Protein AF-A0A5D4RY87-F1 (afdb_monomer_lite)

pLDDT: mean 76.07, std 22.68, range [31.14, 98.06]

Structure (mmCIF, N/CA/C/O backbone):
data_AF-A0A5D4RY87-F1
#
_entry.id   AF-A0A5D4RY87-F1
#
loop_
_atom_site.group_PDB
_atom_site.id
_atom_site.type_symbol
_atom_site.label_atom_id
_atom_site.label_alt_id
_atom_site.label_comp_id
_atom_site.label_asym_id
_atom_site.label_entity_id
_atom_site.label_seq_id
_atom_site.pdbx_PDB_ins_code
_atom_site.Cartn_x
_atom_site.Cartn_y
_atom_site.Cartn_z
_atom_site.occupancy
_atom_site.B_iso_or_equiv
_atom_site.auth_seq_id
_atom_site.auth_comp_id
_atom_site.auth_asym_id
_atom_site.auth_atom_id
_atom_site.pdbx_PDB_model_num
ATOM 1 N N . MET A 1 1 ? 21.557 14.639 -41.610 1.00 42.88 1 MET A N 1
ATOM 2 C CA . MET A 1 1 ? 21.566 13.996 -40.278 1.00 42.88 1 MET A CA 1
ATOM 3 C C . MET A 1 1 ? 21.559 12.493 -40.502 1.00 42.88 1 MET A C 1
ATOM 5 O O . MET A 1 1 ? 20.648 12.017 -41.164 1.00 42.88 1 MET A O 1
ATOM 9 N N . ASN A 1 2 ? 22.589 11.771 -40.052 1.00 43.50 2 ASN A N 1
ATOM 10 C CA . ASN A 1 2 ? 22.616 10.307 -40.133 1.00 43.50 2 ASN A CA 1
ATOM 11 C C . ASN A 1 2 ? 21.749 9.744 -39.005 1.00 43.50 2 ASN A C 1
ATOM 13 O O . ASN A 1 2 ? 22.125 9.839 -37.840 1.00 43.50 2 ASN A O 1
ATOM 17 N N . TYR A 1 3 ? 20.592 9.183 -39.349 1.00 47.03 3 TYR A N 1
ATOM 18 C CA . TYR A 1 3 ? 19.799 8.395 -38.414 1.00 47.03 3 TYR A CA 1
ATOM 19 C C . TYR A 1 3 ? 20.332 6.963 -38.448 1.00 47.03 3 TYR A C 1
ATOM 21 O O . TYR A 1 3 ? 20.157 6.254 -39.436 1.00 47.03 3 TYR A O 1
ATOM 29 N N . SER A 1 4 ? 21.029 6.549 -37.391 1.00 59.84 4 SER A N 1
ATOM 30 C CA . SER A 1 4 ? 21.373 5.143 -37.192 1.00 59.84 4 SER A CA 1
ATOM 31 C C . SER A 1 4 ? 20.104 4.382 -36.817 1.00 59.84 4 SER A C 1
ATOM 33 O O . SER A 1 4 ? 19.434 4.748 -35.849 1.00 59.84 4 SER A O 1
ATOM 35 N N 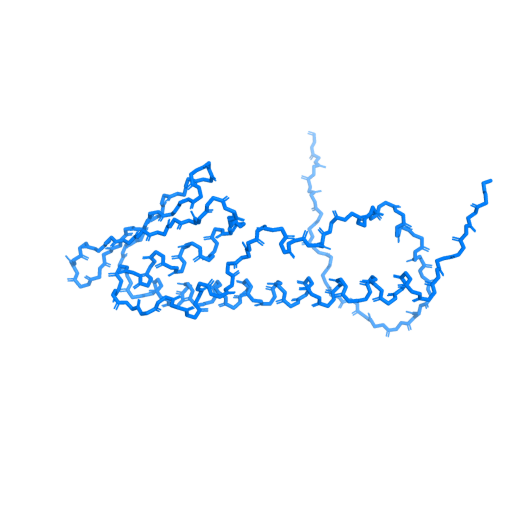. LEU A 1 5 ? 19.777 3.337 -37.576 1.00 63.34 5 LEU A N 1
ATOM 36 C CA . LEU A 1 5 ? 18.703 2.415 -37.218 1.00 63.34 5 LEU A CA 1
ATOM 37 C C . LEU A 1 5 ? 18.997 1.790 -35.841 1.00 63.34 5 LEU A C 1
ATOM 39 O O . LEU A 1 5 ? 20.148 1.409 -35.602 1.00 63.34 5 LEU A O 1
ATOM 43 N N . PRO A 1 6 ? 18.001 1.688 -34.941 1.00 69.62 6 PRO A N 1
ATOM 44 C CA . PRO A 1 6 ? 18.190 1.051 -33.644 1.00 69.62 6 PRO A CA 1
ATOM 45 C C . PRO A 1 6 ? 18.658 -0.395 -33.814 1.00 69.62 6 PRO A C 1
ATOM 47 O O . PRO A 1 6 ? 18.221 -1.109 -34.721 1.00 69.62 6 PRO A O 1
ATOM 50 N N . SER A 1 7 ? 19.549 -0.840 -32.936 1.00 76.62 7 SER A N 1
ATOM 51 C CA . SER A 1 7 ? 20.029 -2.216 -32.946 1.00 76.62 7 SER A CA 1
ATOM 52 C C . SER A 1 7 ? 18.958 -3.174 -32.415 1.00 76.62 7 SER A C 1
ATOM 54 O O . SER A 1 7 ? 18.061 -2.792 -31.662 1.00 76.62 7 SER A O 1
ATOM 56 N N . LYS A 1 8 ? 19.073 -4.467 -32.741 1.00 78.12 8 LYS A N 1
ATOM 57 C CA . LYS A 1 8 ? 18.227 -5.520 -32.146 1.00 78.12 8 LYS A CA 1
ATOM 58 C C . LYS A 1 8 ? 18.249 -5.481 -30.608 1.00 78.12 8 LYS A C 1
ATOM 60 O O . LYS A 1 8 ? 17.229 -5.751 -29.980 1.00 78.12 8 LYS A O 1
ATOM 65 N N . LEU A 1 9 ? 19.394 -5.125 -30.021 1.00 74.75 9 LEU A N 1
ATOM 66 C CA . LEU A 1 9 ? 19.567 -4.993 -28.576 1.00 74.75 9 LEU A CA 1
ATOM 67 C C . LEU A 1 9 ? 18.749 -3.822 -28.008 1.00 74.75 9 LEU A C 1
ATOM 69 O O . LEU A 1 9 ? 18.149 -3.955 -26.941 1.00 74.75 9 LEU A O 1
ATOM 73 N N . ASP A 1 10 ? 18.660 -2.710 -28.741 1.00 71.00 10 ASP A N 1
ATOM 74 C CA . ASP A 1 10 ? 17.841 -1.557 -28.349 1.00 71.00 10 ASP A CA 1
ATOM 75 C C . ASP A 1 10 ? 16.352 -1.920 -28.336 1.00 71.00 10 ASP A C 1
ATOM 77 O O . ASP A 1 10 ? 15.641 -1.595 -27.385 1.00 71.00 10 ASP A O 1
ATOM 81 N N . TYR A 1 11 ? 15.887 -2.671 -29.341 1.00 73.25 11 TYR A N 1
ATOM 82 C CA . TYR A 1 11 ? 14.507 -3.165 -29.386 1.00 73.25 11 TYR A CA 1
ATOM 83 C C . TYR A 1 11 ? 14.187 -4.127 -28.235 1.00 73.25 11 TYR A C 1
ATOM 85 O O . TYR A 1 11 ? 13.136 -3.997 -27.611 1.00 73.25 11 TYR A O 1
ATOM 93 N N . GLN A 1 12 ? 15.088 -5.062 -27.918 1.00 74.12 12 GLN A N 1
ATOM 94 C CA . GLN A 1 12 ? 14.905 -5.993 -26.796 1.00 74.12 12 GLN A CA 1
ATOM 95 C C . GLN A 1 12 ? 14.847 -5.255 -25.454 1.00 74.12 12 GLN A C 1
ATOM 97 O O . GLN A 1 12 ? 13.945 -5.491 -24.654 1.00 74.12 12 GLN A O 1
ATOM 102 N N . THR A 1 13 ? 15.745 -4.291 -25.246 1.00 72.12 13 THR A N 1
ATOM 103 C CA . THR A 1 13 ? 15.774 -3.464 -24.031 1.00 72.12 13 THR A CA 1
ATOM 104 C C . THR A 1 13 ? 14.498 -2.631 -23.888 1.00 72.12 13 THR A C 1
ATOM 106 O O . THR A 1 13 ? 13.928 -2.529 -22.797 1.00 72.12 13 THR A O 1
ATOM 109 N N . ALA A 1 14 ? 14.010 -2.055 -24.990 1.00 71.44 14 ALA A N 1
ATOM 110 C CA . ALA A 1 14 ? 12.747 -1.328 -25.007 1.00 71.44 14 ALA A CA 1
ATOM 111 C C . ALA A 1 14 ? 11.563 -2.249 -24.668 1.00 71.44 14 ALA A C 1
ATOM 113 O O . ALA A 1 14 ? 10.721 -1.884 -23.849 1.00 71.44 14 ALA A O 1
ATOM 114 N N . GLN A 1 15 ? 11.528 -3.461 -25.227 1.00 75.81 15 GLN A N 1
ATOM 115 C CA . GLN A 1 15 ? 10.465 -4.432 -24.967 1.00 75.81 15 GLN A CA 1
ATOM 116 C C . GLN A 1 15 ? 10.437 -4.890 -23.502 1.00 75.81 15 GLN A C 1
ATOM 118 O O . GLN A 1 15 ? 9.372 -4.903 -22.887 1.00 75.81 15 GLN A O 1
ATOM 123 N N . GLU A 1 16 ? 11.592 -5.203 -22.909 1.00 77.31 16 GLU A N 1
ATOM 124 C CA . GLU A 1 16 ? 11.685 -5.535 -21.480 1.00 77.31 16 GLU A CA 1
ATOM 125 C C . GLU A 1 16 ? 11.231 -4.373 -20.589 1.00 77.31 16 GLU A C 1
ATOM 127 O O . GLU A 1 16 ? 10.596 -4.578 -19.553 1.00 77.31 16 GLU A O 1
ATOM 132 N N . THR A 1 17 ? 11.543 -3.141 -20.993 1.00 73.06 17 THR A N 1
ATOM 133 C CA . THR A 1 17 ? 11.138 -1.933 -20.266 1.00 73.06 17 THR A CA 1
ATOM 134 C C . THR A 1 17 ? 9.622 -1.759 -20.287 1.00 73.06 17 THR A C 1
ATOM 136 O O . THR A 1 17 ? 9.026 -1.520 -19.237 1.00 73.06 17 THR A O 1
ATOM 139 N N . ILE A 1 18 ? 8.994 -1.939 -21.453 1.00 76.56 18 ILE A N 1
ATOM 140 C CA . ILE A 1 18 ? 7.534 -1.882 -21.607 1.00 76.56 18 ILE A CA 1
ATOM 141 C C . ILE A 1 18 ? 6.866 -2.943 -20.729 1.00 76.56 18 ILE A C 1
ATOM 143 O O . ILE A 1 18 ? 6.003 -2.607 -19.925 1.00 76.56 18 ILE A O 1
ATOM 147 N N . GLN A 1 19 ? 7.319 -4.198 -20.794 1.00 82.12 19 GLN A N 1
ATOM 148 C CA . GLN A 1 19 ? 6.734 -5.285 -19.999 1.00 82.12 19 GLN A CA 1
ATOM 149 C C . GLN A 1 19 ? 6.809 -5.020 -18.491 1.00 82.12 19 GLN A C 1
ATOM 151 O O . GLN A 1 19 ? 5.871 -5.310 -17.747 1.00 82.12 19 GLN A O 1
ATOM 156 N N . LYS A 1 20 ? 7.924 -4.459 -18.016 1.00 79.69 20 LYS A N 1
ATOM 157 C CA . LYS A 1 20 ? 8.083 -4.097 -16.603 1.00 79.69 20 LYS A CA 1
ATOM 158 C C . LYS A 1 20 ? 7.171 -2.943 -16.201 1.00 79.69 20 LYS A C 1
ATOM 160 O O . LYS A 1 20 ? 6.603 -2.986 -15.112 1.00 79.69 20 LYS A O 1
ATOM 165 N N . PHE A 1 21 ? 7.005 -1.952 -17.074 1.00 79.62 21 PHE A N 1
ATOM 166 C CA . PHE A 1 21 ? 6.077 -0.847 -16.859 1.00 79.62 21 PHE A CA 1
ATOM 167 C C . PHE A 1 21 ? 4.621 -1.335 -16.793 1.00 79.62 21 PHE A C 1
ATOM 169 O O . PHE A 1 21 ? 3.937 -1.066 -15.811 1.00 79.62 21 PHE A O 1
ATOM 176 N N . GLU A 1 22 ? 4.177 -2.135 -17.765 1.00 81.12 22 GLU A N 1
ATOM 177 C CA . GLU A 1 22 ? 2.824 -2.714 -17.794 1.00 81.12 22 GLU A CA 1
ATOM 178 C C . GLU A 1 22 ? 2.547 -3.577 -16.558 1.00 81.12 22 GLU A C 1
ATOM 180 O O . GLU A 1 22 ? 1.490 -3.477 -15.926 1.00 81.12 22 GLU A O 1
ATOM 185 N N . LYS A 1 23 ? 3.527 -4.398 -16.156 1.00 87.50 23 LYS A N 1
ATOM 186 C CA . LYS A 1 23 ? 3.440 -5.169 -14.915 1.00 87.50 23 LYS A CA 1
ATOM 187 C C . LYS A 1 23 ? 3.248 -4.245 -13.716 1.00 87.50 23 LYS A C 1
ATOM 189 O O . LYS A 1 23 ? 2.365 -4.497 -12.897 1.00 87.50 23 LYS A O 1
ATOM 194 N N . ARG A 1 24 ? 4.030 -3.168 -13.623 1.00 83.81 24 ARG A N 1
ATOM 195 C CA . ARG A 1 24 ? 3.937 -2.211 -12.518 1.00 83.81 24 ARG A CA 1
ATOM 196 C C . ARG A 1 24 ? 2.575 -1.523 -12.471 1.00 83.81 24 ARG A C 1
ATOM 198 O O . ARG A 1 24 ? 1.985 -1.428 -11.398 1.00 83.81 24 ARG A O 1
ATOM 205 N N . GLU A 1 25 ? 2.033 -1.102 -13.609 1.00 85.00 25 GLU A N 1
ATOM 206 C CA . GLU A 1 25 ? 0.682 -0.531 -13.666 1.00 85.00 25 GLU A CA 1
ATOM 207 C C . GLU A 1 25 ? -0.380 -1.523 -13.178 1.00 85.00 25 GLU A C 1
ATOM 209 O O . GLU A 1 25 ? -1.265 -1.160 -12.395 1.00 85.00 25 GLU A O 1
ATOM 214 N N . SER A 1 26 ? -0.263 -2.794 -13.572 1.00 88.25 26 SER A N 1
ATOM 215 C CA . SER A 1 26 ? -1.149 -3.858 -13.096 1.00 88.25 26 SER A CA 1
ATOM 216 C C . SER A 1 26 ? -1.053 -4.058 -11.578 1.00 88.25 26 SER A C 1
ATOM 218 O O . SER A 1 26 ? -2.080 -4.196 -10.907 1.00 88.25 26 SER A O 1
ATOM 220 N N . GLU A 1 27 ? 0.153 -4.023 -11.005 1.00 89.88 27 GLU A N 1
ATOM 221 C CA . GLU A 1 27 ? 0.365 -4.104 -9.553 1.00 89.88 27 GLU A CA 1
ATOM 222 C C . GLU A 1 27 ? -0.296 -2.931 -8.817 1.00 89.88 27 GLU A C 1
ATOM 224 O O . GLU A 1 27 ? -1.029 -3.137 -7.848 1.00 89.88 27 GLU A O 1
ATOM 229 N N . ILE A 1 28 ? -0.112 -1.700 -9.300 1.00 88.56 28 ILE A N 1
ATOM 230 C CA . ILE A 1 28 ? -0.734 -0.507 -8.707 1.00 88.56 28 ILE A CA 1
ATOM 231 C C . ILE A 1 28 ? -2.261 -0.571 -8.804 1.00 88.56 28 ILE A C 1
ATOM 233 O O . ILE A 1 28 ? -2.965 -0.233 -7.847 1.00 88.56 28 ILE A O 1
ATOM 237 N N . LYS A 1 29 ? -2.802 -1.048 -9.929 1.00 92.19 29 LYS A N 1
ATOM 238 C CA . LYS A 1 29 ? -4.245 -1.266 -10.093 1.00 92.19 29 LYS A CA 1
ATOM 239 C C . LYS A 1 29 ? -4.769 -2.303 -9.100 1.00 92.19 29 LYS A C 1
ATOM 241 O O . LYS A 1 29 ? -5.793 -2.075 -8.455 1.00 92.19 29 LYS A O 1
ATOM 246 N N . HIS A 1 30 ? -4.054 -3.412 -8.930 1.00 92.69 30 HIS A N 1
ATOM 247 C CA . HIS A 1 30 ? -4.394 -4.437 -7.948 1.00 92.69 30 HIS A CA 1
ATOM 248 C C . HIS A 1 30 ? -4.382 -3.884 -6.512 1.00 92.69 30 HIS A C 1
ATOM 250 O O . HIS A 1 30 ? -5.337 -4.093 -5.762 1.00 92.69 30 HIS A O 1
ATOM 256 N N . LEU A 1 31 ? -3.364 -3.103 -6.146 1.00 93.69 31 LEU A N 1
ATOM 257 C CA . LEU A 1 31 ? -3.267 -2.467 -4.830 1.00 93.69 31 LEU A CA 1
ATOM 258 C C . LEU A 1 31 ? -4.383 -1.446 -4.577 1.00 93.69 31 LEU A C 1
ATOM 260 O O . LEU A 1 31 ? -4.903 -1.378 -3.465 1.00 93.69 31 LEU A O 1
ATOM 264 N N . ASN A 1 32 ? -4.802 -0.693 -5.596 1.00 93.19 32 ASN A N 1
ATOM 265 C CA . ASN A 1 32 ? -5.969 0.188 -5.495 1.00 93.19 32 ASN A CA 1
ATOM 266 C C . ASN A 1 32 ? -7.263 -0.595 -5.240 1.00 93.19 32 ASN A C 1
ATOM 268 O O . ASN A 1 32 ? -8.085 -0.163 -4.432 1.00 93.19 32 ASN A O 1
ATOM 272 N N . ASN A 1 33 ? -7.433 -1.762 -5.866 1.00 95.12 33 ASN A N 1
ATOM 273 C CA . ASN A 1 33 ? -8.585 -2.627 -5.604 1.00 95.12 33 ASN A CA 1
ATOM 274 C C . ASN A 1 33 ? -8.568 -3.169 -4.167 1.00 95.12 33 ASN A C 1
ATOM 276 O O . ASN A 1 33 ? -9.599 -3.135 -3.492 1.00 95.12 33 ASN A O 1
ATOM 280 N N . ILE A 1 34 ? -7.402 -3.608 -3.675 1.00 94.31 34 ILE A N 1
ATOM 281 C CA . ILE A 1 34 ? -7.225 -4.011 -2.271 1.00 94.31 34 ILE A CA 1
ATOM 282 C C . ILE A 1 34 ? -7.594 -2.853 -1.344 1.00 94.31 34 ILE A C 1
ATOM 284 O O . ILE A 1 34 ? -8.387 -3.037 -0.423 1.00 94.31 34 ILE A O 1
ATOM 288 N N . LEU A 1 35 ? -7.055 -1.656 -1.597 1.00 95.00 35 LEU A N 1
ATOM 289 C CA . LEU A 1 35 ? -7.339 -0.468 -0.799 1.00 95.00 35 LEU A CA 1
ATOM 290 C C . LEU A 1 35 ? -8.841 -0.177 -0.763 1.00 95.00 35 LEU A C 1
ATOM 292 O O . LEU A 1 35 ? -9.406 -0.026 0.315 1.00 95.00 35 LEU A O 1
ATOM 296 N N . GLY A 1 36 ? -9.493 -0.150 -1.925 1.00 94.31 36 GLY A N 1
ATOM 297 C CA . GLY A 1 36 ? -10.933 0.068 -2.025 1.00 94.31 36 GLY A CA 1
ATOM 298 C C . GLY A 1 36 ? -11.734 -0.975 -1.249 1.00 94.31 36 GLY A C 1
ATOM 299 O O . GLY A 1 36 ? -12.693 -0.624 -0.569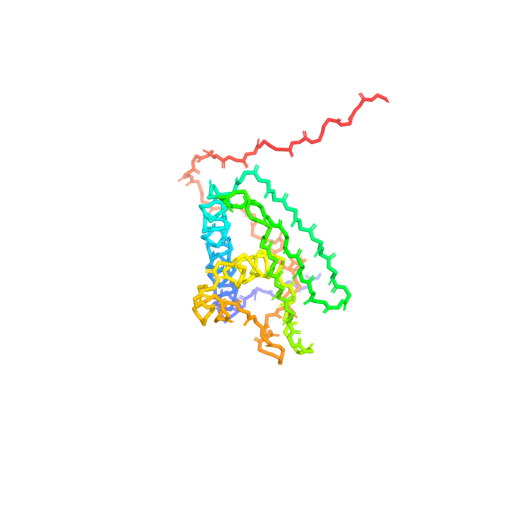 1.00 94.31 36 GLY A O 1
ATOM 300 N N . SER A 1 37 ? -11.324 -2.245 -1.292 1.00 95.56 37 SER A N 1
ATOM 301 C CA . SER A 1 37 ? -11.966 -3.309 -0.516 1.00 95.56 37 SER A CA 1
ATOM 302 C C . SER A 1 37 ? -11.789 -3.124 0.991 1.00 95.56 37 SER A C 1
ATOM 304 O O . SER A 1 37 ? -12.752 -3.298 1.731 1.00 95.56 37 SER A O 1
ATOM 306 N N . LEU A 1 38 ? -10.589 -2.757 1.452 1.00 94.12 38 LEU A N 1
ATOM 307 C CA . LEU A 1 38 ? -10.320 -2.516 2.872 1.00 94.12 38 LEU A CA 1
ATOM 308 C C . LEU A 1 38 ? -11.107 -1.313 3.395 1.00 94.12 38 LEU A C 1
ATOM 310 O O . LEU A 1 38 ? -11.639 -1.359 4.494 1.00 94.12 38 LEU A O 1
ATOM 314 N N . LEU A 1 39 ? -11.222 -0.242 2.608 1.00 95.88 39 LEU A N 1
ATOM 315 C CA . LEU A 1 39 ? -11.916 0.972 3.042 1.00 95.88 39 LEU A CA 1
ATOM 316 C C . LEU A 1 39 ? -13.429 0.777 3.223 1.00 95.88 39 LEU A C 1
ATOM 318 O O . LEU A 1 39 ? -14.036 1.517 3.991 1.00 95.88 39 LEU A O 1
ATOM 322 N N . LYS A 1 40 ? -14.033 -0.244 2.600 1.00 95.12 40 LYS A N 1
ATOM 323 C CA . LYS A 1 40 ? -15.462 -0.566 2.775 1.00 95.12 40 LYS A CA 1
ATOM 324 C C . LYS A 1 40 ? -15.831 -0.981 4.199 1.00 95.12 40 LYS A C 1
ATOM 326 O O . LYS A 1 40 ? -17.000 -0.885 4.552 1.00 95.12 40 LYS A O 1
ATOM 331 N N . SER A 1 41 ? -14.875 -1.441 5.010 1.00 91.50 41 SER A N 1
ATOM 332 C CA . SER A 1 41 ? -15.149 -1.793 6.409 1.00 91.50 41 SER A CA 1
ATOM 333 C C . SER A 1 41 ? -15.264 -0.574 7.328 1.00 91.50 41 SER A C 1
ATOM 335 O O . SER A 1 41 ? -15.530 -0.736 8.513 1.00 91.50 41 SER A O 1
ATOM 337 N N . PHE A 1 42 ? -15.028 0.638 6.822 1.00 95.38 42 PHE A N 1
ATOM 338 C CA . PHE A 1 42 ? -15.002 1.857 7.620 1.00 95.38 42 PHE A CA 1
ATOM 339 C C . PHE A 1 42 ? -16.218 2.735 7.338 1.00 95.38 42 PHE A C 1
ATOM 341 O O . PHE A 1 42 ? -16.620 2.926 6.194 1.00 95.38 42 PHE A O 1
ATOM 348 N N . GLN A 1 43 ? -16.760 3.329 8.396 1.00 95.81 43 GLN A N 1
ATOM 349 C CA . GLN A 1 43 ? -17.825 4.329 8.322 1.00 95.81 43 GLN A CA 1
ATOM 350 C C . GLN A 1 43 ? -17.275 5.689 7.869 1.00 95.81 43 GLN A C 1
ATOM 352 O O . GLN A 1 43 ? -17.916 6.415 7.116 1.00 95.81 43 GLN A O 1
ATOM 357 N N . LEU A 1 44 ? -16.072 6.034 8.342 1.00 93.81 44 LEU A N 1
ATOM 358 C CA . LEU A 1 44 ? -15.360 7.272 8.026 1.00 93.81 44 LEU A CA 1
ATOM 359 C C . LEU A 1 44 ? -13.889 6.959 7.787 1.00 93.81 44 LEU A C 1
ATOM 361 O O . LEU A 1 44 ? -13.315 6.120 8.482 1.00 93.81 44 LEU A O 1
ATOM 365 N N . THR A 1 45 ? -13.271 7.651 6.833 1.00 96.56 45 THR A N 1
ATOM 366 C CA . THR A 1 45 ? -11.866 7.445 6.456 1.00 96.56 45 THR A CA 1
ATOM 367 C C . THR A 1 45 ? -11.200 8.767 6.110 1.00 96.56 45 THR A C 1
ATOM 369 O O . THR A 1 45 ? -11.778 9.572 5.379 1.00 96.56 45 THR A O 1
ATOM 372 N N . GLN A 1 46 ? -9.963 8.967 6.551 1.00 97.31 46 GLN A N 1
ATOM 373 C CA . GLN A 1 46 ? -9.152 10.127 6.208 1.00 97.31 46 GLN A CA 1
ATOM 374 C C . GLN A 1 46 ? -7.685 9.727 6.033 1.00 97.31 46 GLN A C 1
ATOM 376 O O . GLN A 1 46 ? -7.148 8.882 6.748 1.00 97.31 46 GLN A O 1
ATOM 381 N N . PHE A 1 47 ? -7.021 10.368 5.071 1.00 97.19 47 PHE A N 1
ATOM 382 C CA . PHE A 1 47 ? -5.596 10.197 4.817 1.00 97.19 47 PHE A CA 1
ATOM 383 C C . PHE A 1 47 ? -4.872 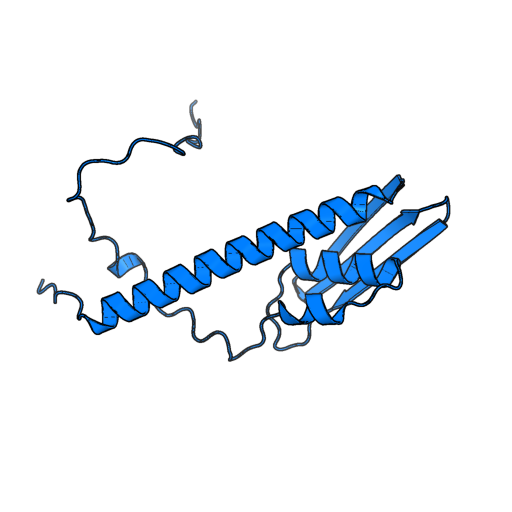11.534 4.894 1.00 97.19 47 PHE A C 1
ATOM 385 O O . PHE A 1 47 ? -5.318 12.529 4.323 1.00 97.19 47 PHE A O 1
ATOM 392 N N . LYS A 1 48 ? -3.697 11.530 5.518 1.00 97.06 48 LYS A N 1
ATOM 393 C CA . LYS A 1 48 ? -2.721 12.616 5.462 1.00 97.06 48 LYS A CA 1
ATOM 394 C C . LYS A 1 48 ? -1.445 12.088 4.820 1.00 97.06 48 LYS A C 1
ATOM 396 O O . LYS A 1 48 ? -0.827 11.162 5.337 1.00 97.06 48 LYS A O 1
ATOM 401 N N . ILE A 1 49 ? -1.062 12.672 3.688 1.00 95.56 49 ILE A N 1
ATOM 402 C CA . ILE A 1 49 ? 0.082 12.226 2.886 1.00 95.56 49 ILE A CA 1
ATOM 403 C C . ILE A 1 49 ? 1.175 13.287 2.949 1.00 95.56 49 ILE A C 1
ATOM 405 O O . ILE A 1 49 ? 0.959 14.428 2.549 1.00 95.56 49 ILE A O 1
ATOM 409 N N . ASN A 1 50 ? 2.362 12.900 3.408 1.00 93.38 50 ASN A N 1
ATOM 410 C CA . ASN A 1 50 ? 3.546 13.744 3.416 1.00 93.38 50 ASN A CA 1
ATOM 411 C C . ASN A 1 50 ? 4.597 13.166 2.463 1.00 93.38 50 ASN A C 1
ATOM 413 O O . ASN A 1 50 ? 5.391 12.302 2.833 1.00 93.38 50 ASN A O 1
ATOM 417 N N . LYS A 1 51 ? 4.615 13.678 1.227 1.00 89.56 51 LYS A N 1
ATOM 418 C CA . LYS A 1 51 ? 5.563 13.248 0.186 1.00 89.56 51 LYS A CA 1
ATOM 419 C C . LYS A 1 51 ? 7.020 13.523 0.569 1.00 89.56 51 LYS A C 1
ATOM 421 O O . LYS A 1 51 ? 7.883 12.709 0.265 1.00 89.56 51 LYS A O 1
ATOM 426 N N . LYS A 1 52 ? 7.291 14.632 1.272 1.00 89.31 52 LYS A N 1
ATOM 427 C CA . LYS A 1 52 ? 8.647 15.015 1.701 1.00 89.31 52 LYS A CA 1
ATOM 428 C C . LYS A 1 52 ? 9.223 14.003 2.692 1.00 89.31 52 LYS A C 1
ATOM 430 O O . LYS A 1 52 ? 10.370 13.598 2.557 1.00 89.31 52 LYS A O 1
ATOM 435 N N . ASN A 1 53 ? 8.403 13.558 3.642 1.00 90.12 53 ASN A N 1
ATOM 436 C CA . ASN A 1 53 ? 8.797 12.575 4.654 1.00 90.12 53 ASN A CA 1
ATOM 437 C C . ASN A 1 53 ? 8.515 11.121 4.234 1.00 90.12 53 ASN A C 1
ATOM 439 O O . ASN A 1 53 ? 8.710 10.217 5.046 1.00 90.12 53 ASN A O 1
ATOM 443 N N . LYS A 1 54 ? 8.042 10.905 2.996 1.00 92.75 54 LYS A N 1
ATOM 444 C CA . LYS A 1 54 ? 7.615 9.610 2.447 1.00 92.75 54 LYS A CA 1
ATOM 445 C C . LYS A 1 54 ? 6.674 8.851 3.391 1.00 92.75 54 LYS A C 1
ATOM 447 O O . LYS A 1 54 ? 6.885 7.684 3.718 1.00 92.75 54 LYS A O 1
ATOM 452 N N . GLU A 1 55 ? 5.652 9.550 3.871 1.00 95.50 55 GLU A N 1
ATOM 453 C CA . GLU A 1 55 ? 4.799 9.103 4.968 1.00 95.50 55 GLU A CA 1
ATOM 454 C C . GLU A 1 55 ? 3.311 9.228 4.627 1.00 95.50 55 GLU A C 1
ATOM 456 O O . GLU A 1 55 ? 2.871 10.185 3.984 1.00 95.50 55 GLU A O 1
ATOM 461 N N . VAL A 1 56 ? 2.527 8.262 5.104 1.00 96.88 56 VAL A N 1
ATOM 462 C CA . VAL A 1 56 ? 1.063 8.274 5.053 1.00 96.88 56 VAL A CA 1
ATOM 463 C C . VAL A 1 56 ? 0.527 7.959 6.441 1.00 96.88 56 VAL A C 1
ATOM 465 O O . VAL A 1 56 ? 0.886 6.943 7.032 1.00 96.88 56 VAL A O 1
ATOM 468 N N . ILE A 1 57 ? -0.358 8.818 6.935 1.00 96.88 57 ILE A N 1
ATOM 469 C CA . ILE A 1 57 ? -1.142 8.597 8.149 1.00 96.88 57 ILE A CA 1
ATOM 470 C C . ILE A 1 57 ? -2.588 8.370 7.717 1.00 96.88 57 ILE A C 1
ATOM 472 O O . ILE A 1 57 ? -3.142 9.152 6.942 1.00 96.88 57 ILE A O 1
ATOM 476 N N . PHE A 1 58 ? -3.183 7.295 8.210 1.00 98.06 58 PHE A N 1
ATOM 477 C CA . PHE A 1 58 ? -4.578 6.934 8.015 1.00 98.06 58 PHE A CA 1
ATOM 478 C C . PHE A 1 58 ? -5.315 7.018 9.348 1.00 98.06 58 PHE A C 1
ATOM 480 O O . PHE A 1 58 ? -4.817 6.531 10.364 1.00 98.06 58 PHE A O 1
ATOM 487 N N . SER A 1 59 ? -6.514 7.585 9.324 1.00 97.12 59 SER A N 1
ATOM 488 C CA . SER A 1 59 ? -7.493 7.477 10.400 1.00 97.12 59 SER A CA 1
ATOM 489 C C . SER A 1 59 ? -8.816 6.977 9.832 1.00 97.12 59 SER A C 1
ATOM 491 O O . SER A 1 59 ? -9.236 7.380 8.746 1.00 97.12 59 SER A O 1
ATOM 493 N N . GLY A 1 60 ? -9.487 6.097 10.566 1.00 96.88 60 GLY A N 1
ATOM 494 C CA . GLY A 1 60 ? -10.801 5.608 10.177 1.00 96.88 60 GLY A CA 1
ATOM 495 C C . GLY A 1 60 ? -11.643 5.181 11.367 1.00 96.88 60 GLY A C 1
ATOM 496 O O . GLY A 1 60 ? -11.115 4.933 12.448 1.00 96.88 60 GLY A O 1
ATOM 497 N N . VAL A 1 61 ? -12.956 5.105 11.166 1.00 97.12 61 VAL A N 1
ATOM 498 C CA . VAL A 1 61 ? -13.910 4.633 12.176 1.00 97.12 61 VAL A CA 1
ATOM 499 C C . VAL A 1 61 ? -14.492 3.295 11.736 1.00 97.12 61 VAL A C 1
ATOM 501 O O . VAL A 1 61 ? -15.075 3.206 10.657 1.00 97.12 61 VAL A O 1
ATOM 504 N N . ILE A 1 62 ? -14.328 2.268 12.566 1.00 95.44 62 ILE A N 1
ATOM 505 C CA . ILE A 1 62 ? -14.887 0.922 12.386 1.00 95.44 62 ILE A CA 1
ATOM 506 C C . ILE A 1 62 ? -15.501 0.483 13.715 1.00 95.44 62 ILE A C 1
ATOM 508 O O . ILE A 1 62 ? -14.896 0.694 14.764 1.00 95.44 62 ILE A O 1
ATOM 512 N N . ASP A 1 63 ? -16.723 -0.048 13.694 1.00 94.44 63 ASP A N 1
ATOM 513 C CA . ASP A 1 63 ? -17.470 -0.433 14.903 1.00 94.44 63 ASP A CA 1
ATOM 514 C C . ASP A 1 63 ? -17.510 0.678 15.978 1.00 94.44 63 ASP A C 1
ATOM 516 O O . ASP A 1 63 ? -17.286 0.434 17.165 1.00 94.44 63 ASP A O 1
ATOM 520 N N . ASN A 1 64 ? -17.734 1.928 15.547 1.00 94.50 64 ASN A N 1
ATOM 521 C CA . ASN A 1 64 ? -17.709 3.151 16.368 1.00 94.50 64 ASN A CA 1
ATOM 522 C C . ASN A 1 64 ? -16.377 3.417 17.102 1.00 94.50 64 ASN A C 1
ATOM 524 O O . ASN A 1 64 ? -16.322 4.228 18.028 1.00 94.50 64 ASN A O 1
ATOM 528 N N . LYS A 1 65 ? -15.286 2.767 16.688 1.00 95.69 65 LYS A N 1
ATOM 529 C CA . LYS A 1 65 ? -13.942 2.968 17.235 1.00 95.69 65 LYS A CA 1
ATOM 530 C C . LYS A 1 65 ? -13.053 3.657 16.216 1.00 95.69 65 LYS A C 1
ATOM 532 O O . LYS A 1 65 ? -12.955 3.235 15.065 1.00 95.69 65 LYS A O 1
ATOM 537 N N . LEU A 1 66 ? -12.361 4.697 16.671 1.00 96.25 66 LEU A N 1
ATOM 538 C CA . LEU A 1 66 ? -11.294 5.325 15.908 1.00 96.25 66 LEU A CA 1
ATOM 539 C C . LEU A 1 66 ? -10.079 4.393 15.883 1.00 96.25 66 LEU A C 1
ATOM 541 O O . LEU A 1 66 ? -9.550 4.019 16.929 1.00 96.25 66 LEU A O 1
ATOM 545 N N . VAL A 1 67 ? -9.614 4.066 14.684 1.00 96.75 67 VAL A N 1
ATOM 546 C CA . VAL A 1 67 ? -8.343 3.381 14.460 1.00 96.75 67 VAL A CA 1
ATOM 547 C C . VAL A 1 67 ? -7.423 4.260 13.632 1.00 96.75 67 VAL A C 1
ATOM 549 O O . VAL A 1 67 ? -7.858 5.038 12.780 1.00 96.75 67 VAL A O 1
ATOM 552 N N . ILE A 1 68 ? -6.130 4.146 13.908 1.00 96.88 68 ILE A N 1
ATOM 553 C CA . ILE A 1 68 ? -5.088 4.939 13.269 1.00 96.88 68 ILE A CA 1
ATOM 554 C C . ILE A 1 68 ? -4.002 3.985 12.799 1.00 96.88 68 ILE A C 1
ATOM 556 O O . ILE A 1 68 ? -3.634 3.045 13.504 1.00 96.88 68 ILE A O 1
ATOM 560 N N . GLY A 1 69 ? -3.483 4.236 11.605 1.00 96.94 69 GLY A N 1
ATOM 561 C CA . GLY A 1 69 ? -2.353 3.504 11.062 1.00 96.94 69 GLY A CA 1
ATOM 562 C C . GLY A 1 69 ? -1.408 4.431 10.324 1.00 96.94 69 GLY A C 1
ATOM 563 O O . GLY A 1 69 ? -1.794 5.485 9.824 1.00 96.94 69 GLY A O 1
ATOM 564 N N . GLN A 1 70 ? -0.142 4.042 10.269 1.00 97.12 70 GLN A N 1
ATOM 565 C CA . GLN A 1 70 ? 0.915 4.860 9.693 1.00 97.12 70 GLN A CA 1
ATOM 566 C C . GLN A 1 70 ? 1.842 3.994 8.852 1.00 97.12 70 GLN A C 1
ATOM 568 O O . GLN A 1 70 ? 2.264 2.912 9.269 1.00 97.12 70 GLN A O 1
ATOM 573 N N . SER A 1 71 ? 2.201 4.499 7.678 1.00 96.44 71 SER A N 1
ATOM 574 C CA . SER A 1 71 ? 3.269 3.964 6.842 1.00 96.44 71 SER A CA 1
ATOM 575 C C . SER A 1 71 ? 4.343 5.026 6.654 1.00 96.44 71 SER A C 1
ATOM 577 O O . SER A 1 71 ? 4.014 6.192 6.428 1.00 96.44 71 SER A O 1
ATOM 579 N N . LYS A 1 72 ? 5.607 4.617 6.680 1.00 93.62 72 LYS A N 1
ATOM 580 C CA . LYS A 1 72 ? 6.744 5.475 6.362 1.00 93.62 72 LYS A CA 1
ATOM 581 C C . LYS A 1 72 ? 7.766 4.656 5.589 1.00 93.62 72 LYS A C 1
ATOM 583 O O . LYS A 1 72 ? 8.141 3.576 6.042 1.00 93.62 72 LYS A O 1
ATOM 588 N N . CYS A 1 73 ? 8.174 5.156 4.433 1.00 89.62 73 CYS A N 1
ATOM 589 C CA . CYS A 1 73 ? 9.203 4.525 3.620 1.00 89.62 73 CYS A CA 1
ATOM 590 C C . CYS A 1 73 ? 10.596 4.775 4.220 1.00 89.62 73 CYS A C 1
ATOM 592 O O . CYS A 1 73 ? 10.810 5.759 4.938 1.00 89.62 73 CYS A O 1
ATOM 594 N N . LYS A 1 74 ? 11.560 3.906 3.909 1.00 88.44 74 LYS A N 1
ATOM 595 C CA . LYS A 1 74 ? 12.969 4.134 4.249 1.00 88.44 74 LYS A CA 1
ATOM 596 C C . LYS A 1 74 ? 13.554 5.219 3.346 1.00 88.44 74 LYS A C 1
ATOM 598 O O . LYS A 1 74 ? 12.994 5.580 2.312 1.00 88.44 74 LYS A O 1
ATOM 603 N N . GLU A 1 75 ? 14.717 5.739 3.724 1.00 81.56 75 GLU A N 1
ATOM 604 C CA . GLU A 1 75 ? 15.381 6.828 2.999 1.00 81.56 75 GLU A CA 1
ATOM 605 C C . GLU A 1 75 ? 15.593 6.504 1.511 1.00 81.56 75 GLU A C 1
ATOM 607 O O . GLU A 1 75 ? 15.307 7.337 0.648 1.00 81.56 75 GLU A O 1
ATOM 612 N N . ARG A 1 76 ? 15.986 5.260 1.210 1.00 83.56 76 ARG A N 1
ATOM 613 C CA . ARG A 1 76 ? 16.258 4.780 -0.153 1.00 83.56 76 ARG A CA 1
ATOM 614 C C . ARG A 1 76 ? 15.020 4.335 -0.930 1.00 83.56 76 ARG A C 1
ATOM 616 O O . ARG A 1 76 ? 15.139 4.074 -2.119 1.00 83.56 76 ARG A O 1
ATOM 623 N N . ASP A 1 77 ? 13.854 4.267 -0.307 1.00 85.69 77 ASP A N 1
ATOM 624 C CA . ASP A 1 77 ? 12.655 3.732 -0.953 1.00 85.69 77 ASP A CA 1
ATOM 625 C C . ASP A 1 77 ? 11.991 4.768 -1.865 1.00 85.69 77 ASP A C 1
ATOM 627 O O . ASP A 1 77 ? 11.961 5.968 -1.564 1.00 85.69 77 ASP A O 1
ATOM 631 N N . VAL A 1 78 ? 11.406 4.310 -2.965 1.00 84.75 78 VAL A N 1
ATOM 632 C CA . VAL A 1 78 ? 10.531 5.110 -3.821 1.00 84.75 78 VAL A CA 1
ATOM 633 C C . VAL A 1 78 ? 9.199 5.286 -3.117 1.00 84.75 78 VAL A C 1
ATOM 635 O O . VAL A 1 78 ? 8.559 4.326 -2.686 1.00 84.75 78 VAL A O 1
ATOM 638 N N . PHE A 1 79 ? 8.771 6.539 -2.991 1.00 85.62 79 PHE A N 1
ATOM 639 C CA . PHE A 1 79 ? 7.484 6.833 -2.389 1.00 85.62 79 PHE A CA 1
ATOM 640 C C . PHE A 1 79 ? 6.361 6.646 -3.409 1.00 85.62 79 PHE A C 1
ATOM 642 O O . PHE A 1 79 ? 6.181 7.484 -4.289 1.00 85.62 79 PHE A O 1
ATOM 649 N N . GLU A 1 80 ? 5.571 5.591 -3.225 1.00 90.38 80 GLU A N 1
ATOM 650 C CA . GLU A 1 80 ? 4.309 5.380 -3.929 1.00 90.38 80 GLU A CA 1
ATOM 651 C C . GLU A 1 80 ? 3.141 5.493 -2.942 1.00 90.38 80 GLU A C 1
ATOM 653 O O . GLU A 1 80 ? 3.043 4.760 -1.950 1.00 90.38 80 GLU A O 1
ATOM 658 N N . ALA A 1 81 ? 2.238 6.434 -3.211 1.00 90.12 81 ALA A N 1
ATOM 659 C CA . ALA A 1 81 ? 1.161 6.782 -2.300 1.00 90.12 81 ALA A CA 1
ATOM 660 C C . ALA A 1 81 ? 0.170 5.627 -2.109 1.00 90.12 81 ALA A C 1
ATOM 662 O O . ALA A 1 81 ? -0.328 5.443 -0.999 1.00 90.12 81 ALA A O 1
ATOM 663 N N . VAL A 1 82 ? -0.123 4.854 -3.160 1.00 93.25 82 VAL A N 1
ATOM 664 C CA . VAL A 1 82 ? -1.065 3.724 -3.073 1.00 93.25 82 VAL A CA 1
ATOM 665 C C . VAL A 1 82 ? -0.533 2.650 -2.122 1.00 93.25 82 VAL A C 1
ATOM 667 O O . VAL A 1 82 ? -1.259 2.207 -1.232 1.00 93.25 82 VAL A O 1
ATOM 670 N N . ILE A 1 83 ? 0.750 2.300 -2.243 1.00 93.94 83 ILE A N 1
ATOM 671 C CA . ILE A 1 83 ? 1.411 1.320 -1.372 1.00 93.94 83 ILE A CA 1
ATOM 672 C C . ILE A 1 83 ? 1.384 1.800 0.083 1.00 93.94 83 ILE A C 1
ATOM 674 O O . ILE A 1 83 ? 0.939 1.066 0.969 1.00 93.94 83 ILE A O 1
ATOM 678 N N . GLY A 1 84 ? 1.774 3.057 0.328 1.00 94.75 84 GLY A N 1
ATOM 679 C CA . GLY A 1 84 ? 1.737 3.646 1.668 1.00 94.75 84 GLY A CA 1
ATOM 680 C C . GLY A 1 84 ? 0.335 3.627 2.289 1.00 94.75 84 GLY A C 1
ATOM 681 O O . GLY A 1 84 ? 0.164 3.232 3.442 1.00 94.75 84 GLY A O 1
ATOM 682 N N . LYS A 1 85 ? -0.702 3.962 1.510 1.00 96.94 85 LYS A N 1
ATOM 683 C CA . LYS A 1 85 ? -2.100 3.899 1.968 1.00 96.94 85 LYS A CA 1
ATOM 684 C C . LYS A 1 85 ? -2.517 2.484 2.367 1.00 96.94 85 LYS A C 1
ATOM 686 O O . LYS A 1 85 ? -3.087 2.323 3.442 1.00 96.94 85 LYS A O 1
ATOM 691 N N . VAL A 1 86 ? -2.222 1.469 1.550 1.00 96.56 86 VAL A N 1
ATOM 692 C CA . VAL A 1 86 ? -2.571 0.070 1.868 1.00 96.56 86 VAL A CA 1
ATOM 693 C C . VAL A 1 86 ? -1.877 -0.380 3.154 1.00 96.56 86 VAL A C 1
ATOM 695 O O . VAL A 1 86 ? -2.528 -0.947 4.030 1.00 96.56 86 VAL A O 1
ATOM 698 N N . ILE A 1 87 ? -0.583 -0.084 3.306 1.00 96.38 87 ILE A N 1
ATOM 699 C CA . ILE A 1 87 ? 0.183 -0.411 4.519 1.00 96.38 87 ILE A CA 1
ATOM 700 C C . ILE A 1 87 ? -0.417 0.288 5.744 1.00 96.38 87 ILE A C 1
ATOM 702 O O . ILE A 1 87 ? -0.611 -0.350 6.778 1.00 96.38 87 ILE A O 1
ATOM 706 N N . ALA A 1 88 ? -0.738 1.581 5.639 1.00 96.94 88 ALA A N 1
ATOM 707 C CA . ALA A 1 88 ? -1.323 2.344 6.739 1.00 96.94 88 ALA A CA 1
ATOM 708 C C . ALA A 1 88 ? -2.684 1.769 7.172 1.00 96.94 88 ALA A C 1
ATOM 710 O O . ALA A 1 88 ? -2.904 1.572 8.365 1.00 96.94 88 ALA A O 1
ATOM 711 N N . VAL A 1 89 ? -3.563 1.423 6.225 1.00 97.12 89 VAL A N 1
ATOM 712 C CA . VAL A 1 89 ? -4.872 0.815 6.526 1.00 97.12 89 VAL A CA 1
ATOM 713 C C . VAL A 1 89 ? -4.714 -0.573 7.148 1.00 97.12 89 VAL A C 1
ATOM 715 O O . VAL A 1 89 ? -5.309 -0.845 8.188 1.00 97.12 89 VAL A O 1
ATOM 718 N N . LYS A 1 90 ? -3.867 -1.440 6.577 1.00 96.50 90 LYS A N 1
ATOM 719 C CA . LYS A 1 90 ? -3.602 -2.773 7.142 1.00 96.50 90 LYS A CA 1
ATOM 720 C C . LYS A 1 90 ? -3.056 -2.698 8.569 1.00 96.50 90 LYS A C 1
ATOM 722 O O . LYS A 1 90 ? -3.511 -3.448 9.427 1.00 96.50 90 LYS A O 1
ATOM 727 N N . ARG A 1 91 ? -2.150 -1.756 8.859 1.00 96.50 91 ARG A N 1
ATOM 728 C CA . ARG A 1 91 ? -1.640 -1.525 10.224 1.00 96.50 91 ARG A CA 1
ATOM 729 C C . ARG A 1 91 ? -2.733 -1.061 11.183 1.00 96.50 91 ARG A C 1
ATOM 731 O O . ARG A 1 91 ? -2.782 -1.560 12.302 1.00 96.50 91 ARG A O 1
ATOM 738 N N . ALA A 1 92 ? -3.633 -0.178 10.745 1.00 95.31 92 ALA A N 1
ATOM 739 C CA . ALA A 1 92 ? -4.786 0.234 11.553 1.00 95.31 92 ALA A CA 1
ATOM 740 C C . ALA A 1 92 ? -5.707 -0.952 11.895 1.00 95.31 92 ALA A C 1
ATOM 742 O O . ALA A 1 92 ? -6.235 -1.029 13.002 1.00 95.31 92 ALA A O 1
ATOM 743 N N . LEU A 1 93 ? -5.840 -1.904 10.967 1.00 94.38 93 LEU A N 1
ATOM 744 C CA . LEU A 1 93 ? -6.589 -3.152 11.142 1.00 94.38 93 LEU A CA 1
ATOM 745 C C . LEU A 1 93 ? -5.786 -4.274 11.826 1.00 94.38 93 LEU A C 1
ATOM 747 O O . LEU A 1 93 ? -6.301 -5.380 11.965 1.00 94.38 93 LEU A O 1
ATOM 751 N N . LYS A 1 94 ? -4.537 -4.022 12.246 1.00 94.50 94 LYS A N 1
ATOM 752 C CA . LYS A 1 94 ? -3.616 -5.028 12.814 1.00 94.50 94 LYS A CA 1
ATOM 753 C C . LYS A 1 94 ? -3.398 -6.253 11.904 1.00 94.50 94 LYS A C 1
ATOM 755 O O . LYS A 1 94 ? -3.215 -7.367 12.387 1.00 94.50 94 LYS A O 1
ATOM 760 N N . GLN A 1 95 ? -3.412 -6.046 10.589 1.00 94.12 95 GLN A N 1
ATOM 761 C CA . GLN A 1 95 ? -3.163 -7.067 9.568 1.00 94.12 95 GLN A CA 1
ATOM 762 C C . GLN A 1 95 ? -1.697 -7.066 9.111 1.00 94.12 95 GLN A C 1
ATOM 764 O O . GLN A 1 95 ? -1.017 -6.040 9.176 1.00 94.12 95 GLN A O 1
ATOM 769 N N . ASP A 1 96 ? -1.224 -8.203 8.591 1.00 92.94 96 ASP A N 1
ATOM 770 C CA . ASP A 1 96 ? 0.143 -8.337 8.076 1.00 92.94 96 ASP A CA 1
ATOM 771 C C . ASP A 1 96 ? 0.388 -7.496 6.807 1.00 92.94 96 ASP A C 1
ATOM 773 O O . ASP A 1 96 ? -0.406 -7.503 5.855 1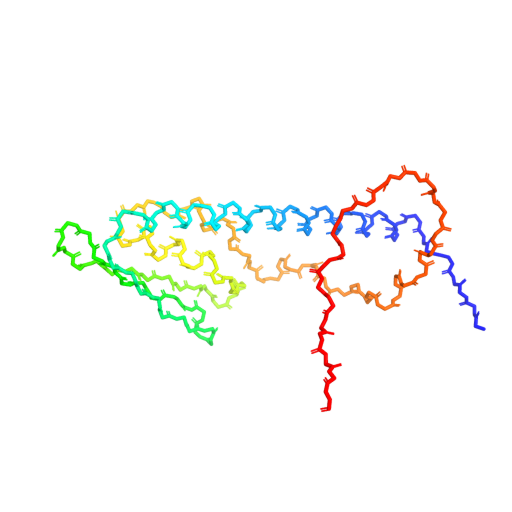.00 92.94 96 ASP A O 1
ATOM 777 N N . THR A 1 97 ? 1.520 -6.786 6.789 1.00 93.69 97 THR A N 1
ATOM 778 C CA . THR A 1 97 ? 1.948 -5.893 5.702 1.00 93.69 97 THR A CA 1
ATOM 779 C C . THR A 1 97 ? 3.076 -6.451 4.847 1.00 93.69 97 THR A C 1
ATOM 781 O O . THR A 1 97 ? 3.350 -5.863 3.801 1.00 93.69 97 THR A O 1
ATOM 784 N N . LYS A 1 98 ? 3.691 -7.585 5.217 1.00 91.00 98 LYS A N 1
ATOM 785 C CA . LYS A 1 98 ? 4.884 -8.121 4.536 1.00 91.00 98 LYS A CA 1
ATOM 786 C C . LYS A 1 98 ? 4.707 -8.305 3.032 1.00 91.00 98 LYS A C 1
ATOM 788 O O . LYS A 1 98 ? 5.618 -8.005 2.271 1.00 91.00 98 LYS A O 1
ATOM 793 N N . GLU A 1 99 ? 3.547 -8.779 2.584 1.00 88.94 99 GLU A N 1
ATOM 794 C CA . GLU A 1 99 ? 3.283 -8.954 1.148 1.00 88.94 99 GLU A CA 1
ATOM 795 C C . GLU A 1 99 ? 3.192 -7.629 0.392 1.00 88.94 99 GLU A C 1
ATOM 797 O O . GLU A 1 99 ? 3.637 -7.544 -0.747 1.00 88.94 99 GLU A O 1
ATOM 802 N N . ILE A 1 100 ? 2.657 -6.586 1.030 1.00 91.44 100 ILE A N 1
ATOM 803 C CA . ILE A 1 100 ? 2.510 -5.264 0.414 1.00 91.44 100 ILE A CA 1
ATOM 804 C C . ILE A 1 100 ? 3.853 -4.529 0.389 1.00 91.44 100 ILE A C 1
ATOM 806 O O . ILE A 1 100 ? 4.166 -3.826 -0.568 1.00 91.44 100 ILE A O 1
ATOM 810 N N . GLU A 1 101 ? 4.677 -4.727 1.417 1.00 89.06 101 GLU A N 1
ATOM 811 C CA . GLU A 1 101 ? 6.012 -4.134 1.509 1.00 89.06 101 GLU A CA 1
ATOM 812 C C . GLU A 1 101 ? 6.952 -4.623 0.392 1.00 89.06 101 GLU A C 1
ATOM 814 O O . GLU A 1 101 ? 7.846 -3.880 0.002 1.00 89.06 101 GLU A O 1
ATOM 819 N N . LYS A 1 102 ? 6.703 -5.798 -0.209 1.00 87.94 102 LYS A N 1
ATOM 820 C CA . LYS A 1 102 ? 7.445 -6.287 -1.391 1.00 87.94 102 LYS A CA 1
ATOM 821 C C . LYS A 1 102 ? 7.262 -5.420 -2.643 1.00 87.94 102 LYS A C 1
ATOM 823 O O . LYS A 1 102 ? 8.089 -5.496 -3.542 1.00 87.94 102 LYS A O 1
ATOM 828 N N . PHE A 1 103 ? 6.192 -4.625 -2.722 1.00 86.00 103 PHE A N 1
ATOM 829 C CA . PHE A 1 103 ? 5.954 -3.719 -3.852 1.00 86.00 103 PHE A CA 1
ATOM 830 C C . PHE A 1 103 ? 6.692 -2.381 -3.705 1.00 86.00 103 PHE A C 1
ATOM 832 O O . PHE A 1 103 ? 6.663 -1.574 -4.640 1.00 86.00 103 PHE A O 1
ATOM 839 N N . VAL A 1 104 ? 7.308 -2.119 -2.544 1.00 86.62 104 VAL A N 1
ATOM 840 C CA . VAL A 1 104 ? 8.146 -0.937 -2.322 1.00 86.62 104 VAL A CA 1
ATOM 841 C C . VAL A 1 104 ? 9.462 -1.138 -3.064 1.00 86.62 104 VAL A C 1
ATOM 843 O O . VAL A 1 104 ? 10.180 -2.102 -2.826 1.00 86.62 104 VAL A O 1
ATOM 846 N N . GLU A 1 105 ? 9.778 -0.212 -3.959 1.00 81.94 105 GLU A N 1
ATOM 847 C CA . GLU A 1 105 ? 11.038 -0.213 -4.700 1.00 81.94 105 GLU A CA 1
ATOM 848 C C . GLU A 1 105 ? 12.103 0.552 -3.900 1.00 81.94 105 GLU A C 1
ATOM 850 O O . GLU A 1 105 ? 11.793 1.593 -3.317 1.00 81.94 105 GLU A O 1
ATOM 855 N N . SER A 1 106 ? 13.356 0.086 -3.889 1.00 76.38 106 SER A N 1
ATOM 856 C CA . SER A 1 106 ? 14.478 0.763 -3.218 1.00 76.38 106 SER A CA 1
ATOM 857 C C . SER A 1 106 ? 15.578 1.162 -4.212 1.00 76.38 106 SER A C 1
ATOM 859 O O . SER A 1 106 ? 15.932 0.422 -5.123 1.00 76.38 106 SER A O 1
ATOM 861 N N . LEU A 1 107 ? 16.176 2.339 -4.035 1.00 67.69 107 LEU A N 1
ATOM 862 C CA . LEU A 1 107 ? 17.348 2.785 -4.795 1.00 67.69 107 LEU A CA 1
ATOM 863 C C . LEU A 1 107 ? 18.624 2.036 -4.341 1.00 67.69 107 LEU A C 1
ATOM 865 O O . LEU A 1 107 ? 18.810 1.849 -3.133 1.00 67.69 107 LEU A O 1
ATOM 869 N N . PRO A 1 108 ? 19.535 1.651 -5.266 1.00 54.88 108 PRO A N 1
ATOM 870 C CA . PRO A 1 108 ? 19.615 2.057 -6.672 1.00 54.88 108 PRO A CA 1
ATOM 871 C C . PRO A 1 108 ? 18.957 1.065 -7.651 1.00 54.88 108 PRO A C 1
ATOM 873 O O . PRO A 1 108 ? 19.258 1.111 -8.839 1.00 54.88 108 PRO A O 1
ATOM 876 N N . GLU A 1 109 ? 18.082 0.157 -7.199 1.00 50.91 109 GLU A N 1
ATOM 877 C CA . GLU A 1 109 ? 17.490 -0.885 -8.065 1.00 50.91 109 GLU A CA 1
ATOM 878 C C . GLU A 1 109 ? 16.592 -0.326 -9.181 1.00 50.91 109 GLU A C 1
ATOM 880 O O . GLU A 1 109 ? 16.242 -1.040 -10.122 1.00 50.91 109 GLU A O 1
ATOM 885 N N . ILE A 1 110 ? 16.317 0.982 -9.156 1.00 49.34 110 ILE A N 1
ATOM 886 C CA . ILE A 1 110 ? 15.860 1.740 -10.318 1.00 49.34 110 ILE A CA 1
ATOM 887 C C . ILE A 1 110 ? 17.023 1.878 -11.324 1.00 49.34 110 ILE A C 1
ATOM 889 O O . ILE A 1 110 ? 17.600 2.944 -11.507 1.00 49.34 110 ILE A O 1
ATOM 893 N N . LYS A 1 111 ? 17.361 0.782 -12.014 1.00 45.34 111 LYS A N 1
ATOM 894 C CA . LYS A 1 111 ? 18.082 0.801 -13.306 1.00 45.34 111 LYS A CA 1
ATOM 895 C C . LYS A 1 111 ? 17.133 1.061 -14.484 1.00 45.34 111 LYS A C 1
ATOM 897 O O . LYS A 1 111 ? 17.427 0.713 -15.623 1.00 45.34 111 LYS A O 1
ATOM 902 N N . TYR A 1 112 ? 15.969 1.628 -14.218 1.00 47.62 112 TYR A N 1
ATOM 903 C CA . TYR A 1 112 ? 15.088 2.158 -15.247 1.00 47.62 112 TYR A CA 1
ATOM 904 C C . TYR A 1 112 ? 15.413 3.645 -15.360 1.00 47.62 112 TYR A C 1
ATOM 906 O O . TYR A 1 112 ? 15.854 4.236 -14.385 1.00 47.62 112 TYR A O 1
ATOM 914 N N . PHE A 1 113 ? 15.184 4.271 -16.504 1.00 45.53 113 PHE A N 1
ATOM 915 C CA . PHE A 1 113 ? 15.334 5.726 -16.675 1.00 45.53 113 PHE A CA 1
ATOM 916 C C . PHE A 1 113 ? 16.763 6.218 -16.954 1.00 45.53 113 PHE A C 1
ATOM 918 O O . PHE A 1 113 ? 17.371 6.971 -16.203 1.00 45.53 113 PHE A O 1
ATOM 925 N N . ASN A 1 114 ? 17.252 5.865 -18.140 1.00 40.69 114 ASN A N 1
ATOM 926 C CA . ASN A 1 114 ? 17.823 6.871 -19.043 1.00 40.69 114 ASN A CA 1
ATOM 927 C C . ASN A 1 114 ? 17.539 6.498 -20.511 1.00 40.69 114 ASN A C 1
ATOM 929 O O . ASN A 1 114 ? 18.389 6.622 -21.388 1.00 40.69 114 ASN A O 1
ATOM 933 N N . LEU A 1 115 ? 16.325 6.007 -20.789 1.00 45.34 115 LEU A N 1
ATOM 934 C CA . LEU A 1 115 ? 15.817 5.943 -22.158 1.00 45.34 115 LEU A CA 1
ATOM 935 C C . LEU A 1 115 ? 15.148 7.282 -22.450 1.00 45.34 115 LEU A C 1
ATOM 937 O O . LEU A 1 115 ? 14.040 7.560 -21.998 1.00 45.34 115 LEU A O 1
ATOM 941 N N . ASP A 1 116 ? 15.874 8.128 -23.169 1.00 42.22 116 ASP A N 1
ATOM 942 C CA . ASP A 1 116 ? 15.357 9.355 -23.755 1.00 42.22 116 ASP A CA 1
ATOM 943 C C . ASP A 1 116 ? 14.254 9.002 -24.771 1.00 42.22 116 ASP A C 1
ATOM 945 O O . ASP A 1 116 ? 14.520 8.685 -25.932 1.00 42.22 116 ASP A O 1
ATOM 949 N N . LEU A 1 117 ? 13.000 9.012 -24.308 1.00 46.19 117 LEU A N 1
ATOM 950 C CA . LEU A 1 117 ? 11.805 8.696 -25.098 1.00 46.19 117 LEU A CA 1
ATOM 951 C C . LEU A 1 117 ? 11.625 9.633 -26.304 1.00 46.19 117 LEU A C 1
ATOM 953 O O . LEU A 1 117 ? 10.926 9.270 -27.250 1.00 46.19 117 LEU A O 1
ATOM 957 N N . SER A 1 118 ? 12.294 10.795 -26.332 1.00 47.44 118 SER A N 1
ATOM 958 C CA . SER A 1 118 ? 12.293 11.673 -27.507 1.00 47.44 118 SER A CA 1
ATOM 959 C C . SER A 1 118 ? 12.929 11.006 -28.738 1.00 47.44 118 SER A C 1
ATOM 961 O O . SER A 1 118 ? 12.541 11.304 -29.870 1.00 47.44 118 SER A O 1
ATOM 963 N N . LYS A 1 119 ? 13.809 10.012 -28.530 1.00 44.47 119 LYS A N 1
ATOM 964 C CA . LYS A 1 119 ? 14.449 9.215 -29.591 1.00 44.47 119 LYS A CA 1
ATOM 965 C C . LYS A 1 119 ? 13.588 8.068 -30.129 1.00 44.47 119 LYS A C 1
ATOM 967 O O . LYS A 1 119 ? 13.928 7.508 -31.166 1.00 44.47 119 LYS A O 1
ATOM 972 N N . ILE A 1 120 ? 12.481 7.722 -29.465 1.00 47.81 120 ILE A N 1
ATOM 973 C CA . ILE A 1 120 ? 11.591 6.606 -29.855 1.00 47.81 120 ILE A CA 1
ATOM 974 C C . ILE A 1 120 ? 10.410 7.101 -30.725 1.00 47.81 120 ILE A C 1
ATOM 976 O O . ILE A 1 120 ? 9.579 6.326 -31.189 1.00 47.81 120 ILE A O 1
ATOM 980 N N . SER A 1 121 ? 10.355 8.400 -31.038 1.00 38.94 121 SER A N 1
ATOM 981 C CA . SER A 1 121 ? 9.259 9.039 -31.785 1.00 38.94 121 SER A CA 1
ATOM 982 C C . SER A 1 121 ? 9.180 8.717 -33.294 1.00 38.94 121 SER A C 1
ATOM 984 O O . SER A 1 121 ? 8.398 9.343 -34.009 1.00 38.94 121 SER A O 1
ATOM 986 N N . SER A 1 122 ? 9.920 7.727 -33.807 1.00 41.66 122 SER A N 1
ATOM 987 C CA . SER A 1 122 ? 9.945 7.386 -35.241 1.00 41.66 122 SER A CA 1
ATOM 988 C C . SER A 1 122 ? 9.229 6.090 -35.641 1.00 41.66 122 SER A C 1
ATOM 990 O O . SER A 1 122 ? 9.258 5.736 -36.818 1.00 41.66 122 SER A O 1
ATOM 992 N N . VAL A 1 123 ? 8.503 5.409 -34.747 1.00 39.97 123 VAL A N 1
ATOM 993 C CA . VAL A 1 123 ? 7.639 4.283 -35.159 1.00 39.97 123 VAL A CA 1
ATOM 994 C C . VAL A 1 123 ? 6.266 4.813 -35.595 1.00 39.97 123 VAL A C 1
ATOM 996 O O . VAL A 1 123 ? 5.264 4.668 -34.901 1.00 39.97 123 VAL A O 1
ATOM 999 N N . ARG A 1 124 ? 6.214 5.476 -36.758 1.00 37.06 124 ARG A N 1
ATOM 1000 C CA . ARG A 1 124 ? 4.954 5.734 -37.471 1.00 37.06 124 ARG A CA 1
ATOM 1001 C C . ARG A 1 124 ? 4.652 4.569 -38.416 1.00 37.06 124 ARG A C 1
ATOM 1003 O O . ARG A 1 124 ? 5.389 4.336 -39.361 1.00 37.06 124 ARG A O 1
ATOM 1010 N N . HIS A 1 125 ? 3.522 3.916 -38.141 1.00 39.41 125 HIS A N 1
ATOM 1011 C CA . HIS A 1 125 ? 2.619 3.225 -39.066 1.00 39.41 125 HIS A CA 1
ATOM 1012 C C . HIS A 1 125 ? 3.215 2.264 -40.107 1.00 39.41 125 HIS A C 1
ATOM 1014 O O . HIS A 1 125 ? 3.468 2.674 -41.229 1.00 39.41 125 HIS A O 1
ATOM 1020 N N . THR A 1 126 ? 3.201 0.963 -39.795 1.00 37.03 126 THR A N 1
ATOM 1021 C CA . THR A 1 126 ? 2.728 -0.085 -40.726 1.00 37.03 126 THR A CA 1
ATOM 1022 C C . THR A 1 126 ? 2.311 -1.334 -39.944 1.00 37.03 126 THR A C 1
ATOM 1024 O O . THR A 1 126 ? 3.112 -2.227 -39.686 1.00 37.03 126 THR A O 1
ATOM 1027 N N . SER A 1 127 ? 1.046 -1.399 -39.544 1.00 32.12 127 SER A N 1
ATOM 1028 C CA . SER A 1 127 ? 0.250 -2.634 -39.588 1.00 32.12 127 SER A CA 1
ATOM 1029 C C . SER A 1 127 ? -1.204 -2.274 -39.321 1.00 32.12 127 SER A C 1
ATOM 1031 O O . SER A 1 127 ? -1.645 -1.977 -38.217 1.00 32.12 127 SER A O 1
ATOM 1033 N N . THR A 1 128 ? -1.923 -2.213 -40.424 1.00 44.22 128 THR A N 1
ATOM 1034 C CA . THR A 1 128 ? -3.367 -2.295 -40.557 1.00 44.22 128 THR A CA 1
ATOM 1035 C C . THR A 1 128 ? -3.937 -3.414 -39.675 1.00 44.22 128 THR A C 1
ATOM 1037 O O . THR A 1 128 ? -3.497 -4.555 -39.790 1.00 44.22 128 THR A O 1
ATOM 1040 N N . GLY A 1 129 ? -4.962 -3.101 -38.872 1.00 40.56 129 GLY A N 1
ATOM 1041 C CA . GLY A 1 129 ? -5.944 -4.092 -38.415 1.00 40.56 129 GLY A CA 1
ATOM 1042 C C . GLY A 1 129 ? -5.959 -4.446 -36.926 1.00 40.56 129 GLY A C 1
ATOM 1043 O O . GLY A 1 129 ? -5.724 -5.596 -36.586 1.00 40.56 129 GLY A O 1
ATOM 1044 N N . ALA A 1 130 ? -6.327 -3.500 -36.058 1.00 33.97 130 ALA A N 1
ATOM 1045 C CA . ALA A 1 130 ? -7.096 -3.772 -34.836 1.00 33.97 130 ALA A CA 1
ATOM 1046 C C . ALA A 1 130 ? -7.652 -2.445 -34.284 1.00 33.97 130 ALA A C 1
ATOM 1048 O O . ALA A 1 130 ? -6.960 -1.669 -33.636 1.00 33.97 130 ALA A O 1
ATOM 1049 N N . THR A 1 131 ? -8.897 -2.191 -34.670 1.00 36.34 131 THR A N 1
ATOM 1050 C CA 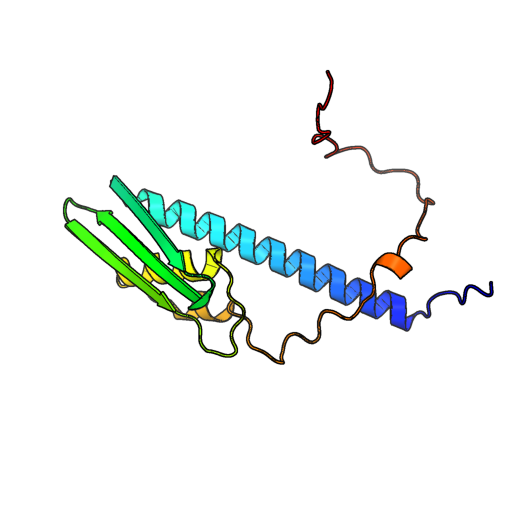. THR A 1 131 ? -9.912 -1.288 -34.108 1.00 36.34 131 THR A CA 1
ATOM 1051 C C . THR A 1 131 ? -9.659 -0.662 -32.731 1.00 36.34 131 THR A C 1
ATOM 1053 O O . THR A 1 131 ? -9.491 -1.368 -31.739 1.00 36.34 131 THR A O 1
ATOM 1056 N N . ASP A 1 132 ? -9.767 0.671 -32.714 1.00 44.50 132 ASP A N 1
ATOM 1057 C CA . ASP A 1 132 ? -10.525 1.507 -31.774 1.00 44.50 132 ASP A CA 1
ATOM 1058 C C . ASP A 1 132 ? -10.771 0.955 -30.368 1.00 44.50 132 ASP A C 1
ATOM 1060 O O . ASP A 1 132 ? -11.641 0.112 -30.177 1.00 44.50 132 ASP A O 1
ATOM 1064 N N . LEU A 1 133 ? -10.114 1.556 -29.373 1.00 34.97 133 LEU A N 1
ATOM 1065 C CA . LEU A 1 133 ? -10.709 1.916 -28.082 1.00 34.97 133 LEU A CA 1
ATOM 1066 C C . LEU A 1 133 ? -9.710 2.797 -27.313 1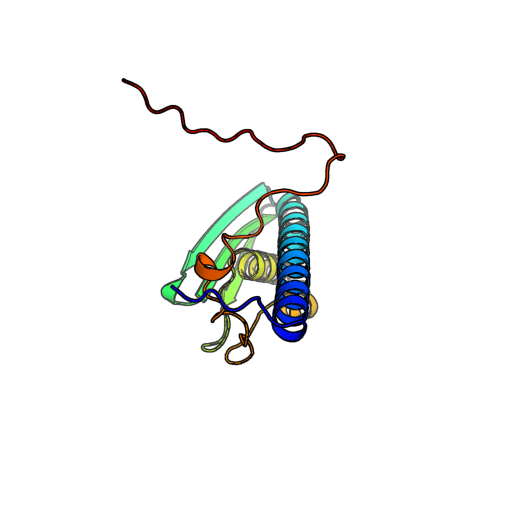.00 34.97 133 LEU A C 1
ATOM 1068 O O . LEU A 1 133 ? -8.544 2.448 -27.178 1.00 34.97 133 LEU A O 1
ATOM 1072 N N . TYR A 1 134 ? -10.207 3.916 -26.780 1.00 35.78 134 TYR A N 1
ATOM 1073 C CA . TYR A 1 134 ? -9.526 4.908 -25.928 1.00 35.78 134 TYR A CA 1
ATOM 1074 C C . TYR A 1 134 ? -8.824 6.091 -26.613 1.00 35.78 134 TYR A C 1
ATOM 1076 O O . TYR A 1 134 ? -7.650 6.372 -26.395 1.00 35.78 134 TYR A O 1
ATOM 1084 N N . SER A 1 135 ? -9.614 6.917 -27.296 1.00 32.28 135 SER A N 1
ATOM 1085 C CA . SER A 1 135 ? -9.343 8.353 -27.432 1.00 32.28 135 SER A CA 1
ATOM 1086 C C . SER A 1 135 ? -10.560 9.157 -26.966 1.00 32.28 135 SER A C 1
ATOM 1088 O O . SER A 1 135 ? -11.377 9.618 -27.749 1.00 32.28 135 SER A O 1
ATOM 1090 N N . ASN A 1 136 ? -10.689 9.327 -25.649 1.00 37.56 136 ASN A N 1
ATOM 1091 C CA . ASN A 1 136 ? -11.588 10.321 -25.060 1.00 37.56 136 ASN A CA 1
ATOM 1092 C C . ASN A 1 136 ? -10.927 10.973 -23.845 1.00 37.56 136 ASN A C 1
ATOM 1094 O O . ASN A 1 136 ? -11.333 10.727 -22.719 1.00 37.56 136 ASN A O 1
ATOM 1098 N N . VAL A 1 137 ? -9.922 11.818 -24.084 1.00 34.28 137 VAL A N 1
ATOM 1099 C CA . VAL A 1 137 ? -9.704 13.040 -23.293 1.00 34.28 137 VAL A CA 1
ATOM 1100 C C . VAL A 1 137 ? -9.060 14.077 -24.220 1.00 34.28 137 VAL A C 1
ATOM 1102 O O . VAL A 1 137 ? -7.841 14.198 -24.280 1.00 34.28 137 VAL A O 1
ATOM 1105 N N . TYR A 1 138 ? -9.879 14.821 -24.968 1.00 34.94 138 TYR A N 1
ATOM 1106 C CA . TYR A 1 138 ? -9.463 16.122 -25.488 1.00 34.94 138 TYR A CA 1
ATOM 1107 C C . TYR A 1 138 ? -10.116 17.219 -24.658 1.00 34.94 138 TYR A C 1
ATOM 1109 O O . TYR A 1 138 ? -11.337 17.312 -24.526 1.00 34.94 138 TYR A O 1
ATOM 1117 N N . ILE A 1 139 ? -9.224 18.021 -24.092 1.00 41.75 139 ILE A N 1
ATOM 1118 C CA . ILE A 1 139 ? -9.430 19.288 -23.409 1.00 41.75 139 ILE A CA 1
ATOM 1119 C C . ILE A 1 139 ? -10.268 20.200 -24.313 1.00 41.75 139 ILE A C 1
ATOM 1121 O O . ILE A 1 139 ? -9.878 20.504 -25.440 1.00 41.75 139 ILE A O 1
ATOM 1125 N N . LYS A 1 140 ? -11.430 20.637 -23.818 1.00 31.14 140 LYS A N 1
ATOM 1126 C CA . LYS A 1 140 ? -12.153 21.786 -24.369 1.00 31.14 140 LYS A CA 1
ATOM 1127 C C . LYS A 1 140 ? -11.602 23.042 -23.701 1.00 31.14 140 LYS A C 1
ATOM 1129 O O . LYS A 1 140 ? -12.115 23.456 -22.669 1.00 31.14 140 LYS A O 1
ATOM 1134 N N . ASP A 1 141 ? -10.607 23.652 -24.330 1.00 42.28 141 ASP A N 1
ATOM 1135 C CA . ASP A 1 141 ? -10.400 25.092 -24.219 1.00 42.28 141 ASP A CA 1
ATOM 1136 C C . ASP A 1 141 ? -11.050 25.753 -25.432 1.00 42.28 141 ASP A C 1
ATOM 1138 O O . ASP A 1 141 ? -10.695 25.454 -26.574 1.00 42.28 141 ASP A O 1
ATOM 1142 N N . LYS A 1 142 ? -12.037 26.617 -25.174 1.00 40.44 142 LYS A N 1
ATOM 1143 C CA . LYS A 1 142 ? -12.415 27.757 -26.023 1.00 40.44 142 LYS A CA 1
ATOM 1144 C C . LYS A 1 142 ? -13.484 28.599 -25.322 1.00 40.44 142 LYS A C 1
ATOM 1146 O O . LYS A 1 142 ? -14.654 28.210 -25.297 1.00 40.44 142 LYS A O 1
ATOM 1151 N N . LYS A 1 143 ? -13.096 29.783 -24.855 1.00 43.62 143 LYS A N 1
ATOM 1152 C CA . LYS A 1 143 ? -13.424 31.049 -25.527 1.00 43.62 143 LYS A CA 1
ATOM 1153 C C . LYS A 1 143 ? -12.514 32.165 -25.037 1.00 43.62 143 LYS A C 1
ATOM 1155 O O . LYS A 1 143 ? -12.263 32.204 -23.818 1.00 43.62 143 LYS A O 1
#

Secondary structure (DSSP, 8-state):
---PPPPHHHHHHHHHHHHHHHHHHHHHHHHHHHHHHHHTT-SEEEEEEETTTTEEEEEEEETTEEEEEEEE--TTB---HHHHHHHHHHHHTT---HHHHTT--BTT--------GGGGTT---------------------

Radius of gyration: 20.98 Å; chains: 1; bounding box: 40×40×58 Å

Foldseek 3Di:
DDDDDDDPVNVVVVVVLVVVVVVLVVVLVVLVVLLVVLCVQFPDKDWDQDVPQLKIKIWTAHPNDIFIFMDGDDPFWDRDPSLRSSRRSCVSVVHDSVVSCVSIDGPPVCPDDPPPCVSVPPPDDDDDDDDDDDDPDDDDDDD

Organism: NCBI:txid189381

Sequence (143 aa):
MNYSLPSKLDYQTAQETIQKFEKRESEIKHLNNILGSLLKSFQLTQFKINKKNKEVIFSGVIDNKLVIGQSKCKERDVFEAVIGKVIAVKRALKQDTKEIEKFVESLPEIKYFNLDLSKISSVRHTSTGATDLYSNVYIKDKK